Protein AF-A0AA87LTE6-F1 (afdb_monomer_lite)

Radius of gyration: 18.67 Å; chains: 1; bounding box: 40×33×45 Å

pLDDT: mean 89.75, std 13.77, range [50.0, 98.56]

Structure (mmCIF, N/CA/C/O backbone):
data_AF-A0AA87LTE6-F1
#
_entry.id   AF-A0AA87LTE6-F1
#
loop_
_atom_site.group_PDB
_atom_site.id
_atom_site.type_symbol
_atom_site.label_atom_id
_atom_site.label_alt_id
_atom_site.label_comp_id
_atom_site.label_asym_id
_atom_site.label_entity_id
_atom_site.label_seq_id
_atom_site.pdbx_PDB_ins_code
_atom_site.Cartn_x
_atom_site.Cartn_y
_atom_site.Cartn_z
_atom_site.occupancy
_atom_site.B_iso_or_equiv
_atom_site.auth_seq_id
_atom_site.auth_comp_id
_atom_site.auth_asym_id
_atom_site.auth_atom_id
_atom_site.pdbx_PDB_model_num
ATOM 1 N N . MET A 1 1 ? -23.700 26.929 28.389 1.00 50.00 1 MET A N 1
ATOM 2 C CA . MET A 1 1 ? -22.344 26.382 28.135 1.00 50.00 1 MET A CA 1
ATOM 3 C C . MET A 1 1 ? -22.297 24.867 27.866 1.00 50.00 1 MET A C 1
ATOM 5 O O . MET A 1 1 ? -21.230 24.371 27.540 1.00 50.00 1 MET A O 1
ATOM 9 N N . SER A 1 2 ? -23.408 24.119 27.909 1.00 54.97 2 SER A N 1
ATOM 10 C CA . SER A 1 2 ? -23.384 22.636 27.883 1.00 54.97 2 SER A CA 1
ATOM 11 C C . SER A 1 2 ? -23.451 21.976 26.495 1.00 54.97 2 SER A C 1
ATOM 13 O O . SER A 1 2 ? -23.363 20.758 26.383 1.00 54.97 2 SER A O 1
ATOM 15 N N . ILE A 1 3 ? -23.625 22.762 25.430 1.00 57.28 3 ILE A N 1
ATOM 16 C CA . ILE A 1 3 ? -23.736 22.254 24.050 1.00 57.28 3 ILE A CA 1
ATOM 17 C C . ILE A 1 3 ? -22.358 21.936 23.451 1.00 57.28 3 ILE A C 1
ATOM 19 O O . ILE A 1 3 ? -22.224 21.025 22.638 1.00 57.28 3 ILE A O 1
ATOM 23 N N . ASN A 1 4 ? -21.318 22.659 23.879 1.00 60.72 4 ASN A N 1
ATOM 24 C CA . ASN A 1 4 ? -19.977 22.529 23.310 1.00 60.72 4 ASN A CA 1
ATOM 25 C C . ASN A 1 4 ? -19.223 21.299 23.851 1.00 60.72 4 ASN A C 1
ATOM 27 O O . ASN A 1 4 ? -18.446 20.679 23.133 1.00 60.72 4 ASN A O 1
ATOM 31 N N . THR A 1 5 ? -19.499 20.895 25.094 1.00 59.56 5 THR A N 1
ATOM 32 C CA . THR A 1 5 ? -18.848 19.751 25.752 1.00 59.56 5 THR A CA 1
ATOM 33 C C . THR A 1 5 ? -19.282 18.400 25.180 1.00 59.56 5 THR A C 1
ATOM 35 O O . THR A 1 5 ? -18.429 17.544 24.967 1.00 59.56 5 THR A O 1
ATOM 38 N N . LYS A 1 6 ? -20.567 18.216 24.836 1.00 63.69 6 LYS A N 1
ATOM 39 C CA . LYS A 1 6 ? -21.046 16.990 24.158 1.00 63.69 6 LYS A CA 1
ATOM 40 C C . LYS A 1 6 ? -20.471 16.826 22.745 1.00 63.69 6 LYS A C 1
ATOM 42 O O . LYS A 1 6 ? -20.203 15.712 22.313 1.00 63.69 6 LYS A O 1
ATOM 47 N N . LYS A 1 7 ? -20.264 17.927 22.013 1.00 62.25 7 LYS A N 1
ATOM 48 C CA . LYS A 1 7 ? -19.669 17.882 20.667 1.00 62.25 7 LYS A CA 1
ATOM 49 C C . LYS A 1 7 ? -18.187 17.493 20.720 1.00 62.25 7 LYS A C 1
ATOM 51 O O . LYS A 1 7 ? -17.749 16.700 19.892 1.00 62.25 7 LYS A O 1
ATOM 56 N N . LEU A 1 8 ? -17.446 17.994 21.715 1.00 63.72 8 LEU A N 1
ATOM 57 C CA . LEU A 1 8 ? -16.060 17.586 21.969 1.00 63.72 8 LEU A CA 1
ATOM 58 C C . LEU A 1 8 ? -15.942 16.104 22.369 1.00 63.72 8 LEU A C 1
ATOM 60 O O . LEU A 1 8 ? -15.036 15.427 21.892 1.00 63.72 8 LEU A O 1
ATOM 64 N N . SER A 1 9 ? -16.845 15.575 23.206 1.00 63.66 9 SER A N 1
ATOM 65 C CA . SER A 1 9 ? -16.770 14.167 23.633 1.00 63.66 9 SER A CA 1
ATOM 66 C C . SER A 1 9 ? -17.009 13.189 22.475 1.00 63.66 9 SER A C 1
ATOM 68 O O . SER A 1 9 ? -16.245 12.244 22.311 1.00 63.66 9 SER A O 1
ATOM 70 N N . VAL A 1 10 ? -17.991 13.463 21.609 1.00 66.94 10 VAL A N 1
ATOM 71 C CA . VAL A 1 10 ? -18.289 12.631 20.424 1.00 66.94 10 VAL A CA 1
ATOM 72 C C . VAL A 1 10 ? -17.155 12.666 19.390 1.00 66.94 10 VAL A C 1
ATOM 74 O O . VAL A 1 10 ? -16.838 11.648 18.774 1.00 66.94 10 VAL A O 1
ATOM 77 N N . GLN A 1 11 ? -16.509 13.822 19.193 1.00 67.38 11 GLN A N 1
ATOM 78 C CA . GLN A 1 11 ? -15.334 13.921 18.316 1.00 67.38 11 GLN A CA 1
ATOM 79 C C . GLN A 1 11 ? -14.177 13.050 18.819 1.00 67.38 11 GLN A C 1
ATOM 81 O O . GLN A 1 11 ? -13.526 12.381 18.015 1.00 67.38 11 GLN A O 1
ATOM 86 N N . ASN A 1 12 ? -13.971 12.997 20.137 1.00 80.38 12 ASN A N 1
ATOM 87 C CA . ASN A 1 12 ? -12.966 12.128 20.739 1.00 80.38 12 ASN A CA 1
ATOM 88 C C . ASN A 1 12 ? -13.307 10.642 20.553 1.00 80.38 12 ASN A C 1
ATOM 90 O O . ASN A 1 12 ? -12.417 9.870 20.219 1.00 80.38 12 ASN A O 1
ATOM 94 N N . GLU A 1 13 ? -14.572 10.231 20.676 1.00 88.44 13 GLU A N 1
ATOM 95 C CA . GLU A 1 13 ? -14.981 8.832 20.449 1.00 88.44 13 GLU A CA 1
ATOM 96 C C . GLU A 1 13 ? -14.728 8.368 19.008 1.00 88.44 13 GLU A C 1
ATOM 98 O O . GLU A 1 13 ? -14.140 7.307 18.790 1.00 88.44 13 GLU A O 1
ATOM 103 N N . LYS A 1 14 ? -15.107 9.177 18.009 1.00 88.94 14 LYS A N 1
ATOM 104 C CA . LYS A 1 14 ? -14.854 8.850 16.596 1.00 88.94 14 LYS A CA 1
ATOM 105 C C . LYS A 1 14 ? -13.355 8.763 16.297 1.00 88.94 14 LYS A C 1
ATOM 107 O O . LYS A 1 14 ? -12.933 7.901 15.527 1.00 88.94 14 LYS A O 1
ATOM 112 N N . LEU A 1 15 ? -12.551 9.628 16.917 1.00 90.69 15 LEU A N 1
ATOM 113 C CA . LEU A 1 15 ? -11.096 9.576 16.805 1.00 90.69 15 LEU A CA 1
ATOM 114 C C . LEU A 1 15 ? -10.534 8.281 17.407 1.00 90.69 15 LEU A C 1
ATOM 116 O O . LEU A 1 15 ? -9.734 7.621 16.751 1.00 90.69 15 LEU A O 1
ATOM 120 N N . GLN A 1 16 ? -10.994 7.871 18.594 1.00 92.25 16 GLN A N 1
ATOM 121 C CA . GLN A 1 16 ? -10.574 6.605 19.210 1.00 92.25 16 GLN A CA 1
ATOM 122 C C . GLN A 1 16 ? -10.940 5.393 18.342 1.00 92.25 16 GLN A C 1
ATOM 124 O O . GLN A 1 16 ? -10.125 4.492 18.156 1.00 92.25 16 GLN A O 1
ATOM 129 N N . GLN A 1 17 ? -12.131 5.390 17.736 1.00 93.75 17 GLN A N 1
ATOM 130 C CA . GLN A 1 17 ? -12.534 4.336 16.799 1.00 93.75 17 GLN A CA 1
ATOM 131 C C . GLN A 1 17 ? -11.631 4.279 15.558 1.00 93.75 17 GLN A C 1
ATOM 133 O O . GLN A 1 17 ? -11.292 3.190 15.098 1.00 93.75 17 GLN A O 1
ATOM 138 N N . LEU A 1 18 ? -11.236 5.431 15.006 1.00 92.62 18 LEU A N 1
ATOM 139 C CA . LEU A 1 18 ? -10.301 5.490 13.878 1.00 92.62 18 LEU A CA 1
ATOM 140 C C . LEU A 1 18 ? -8.913 4.973 14.267 1.00 92.62 18 LEU A C 1
ATOM 142 O O . LEU A 1 18 ? -8.343 4.180 13.523 1.00 92.62 18 LEU A O 1
ATOM 146 N N . VAL A 1 19 ? -8.397 5.376 15.431 1.00 93.81 19 VAL A N 1
ATOM 147 C CA . VAL A 1 19 ? -7.102 4.902 15.942 1.00 93.81 19 VAL A CA 1
ATOM 148 C C . VAL A 1 19 ? -7.119 3.386 16.126 1.00 93.81 19 VAL A C 1
ATOM 150 O O . VAL A 1 19 ? -6.247 2.711 15.591 1.00 93.81 19 VAL A O 1
ATOM 153 N N . SER A 1 20 ? -8.156 2.831 16.757 1.00 95.31 20 SER A N 1
ATOM 154 C CA . SER A 1 20 ? -8.285 1.378 16.930 1.00 95.31 20 SER A CA 1
ATOM 155 C C . SER A 1 20 ? -8.349 0.623 15.592 1.00 95.31 20 SER A C 1
ATOM 157 O O . SER A 1 20 ? -7.742 -0.435 15.435 1.00 95.31 20 SER A O 1
ATOM 159 N N . LYS A 1 21 ? -9.024 1.179 14.573 1.00 96.00 21 LYS A N 1
ATOM 160 C CA . LYS A 1 21 ? -9.006 0.601 13.217 1.00 96.00 21 LYS A CA 1
ATOM 161 C C . LYS A 1 21 ? -7.607 0.626 12.596 1.00 96.00 21 LYS A C 1
ATOM 163 O O . LYS A 1 21 ? -7.222 -0.350 11.962 1.00 96.00 21 LYS A O 1
ATOM 168 N N . LEU A 1 22 ? -6.848 1.707 12.783 1.00 95.25 22 LEU A N 1
ATOM 169 C CA . LEU A 1 22 ? -5.472 1.811 12.289 1.00 95.25 22 LEU A CA 1
ATOM 170 C C . LEU A 1 22 ? -4.528 0.827 12.988 1.00 95.25 22 LEU A C 1
ATOM 172 O O . LEU A 1 22 ? -3.675 0.244 12.324 1.00 95.25 22 LEU A O 1
ATOM 176 N N . GLU A 1 23 ? -4.697 0.601 14.292 1.00 96.56 23 GLU A N 1
ATOM 177 C CA . GLU A 1 23 ? -3.927 -0.401 15.041 1.00 96.56 23 GLU A CA 1
ATOM 178 C C . GLU A 1 23 ? -4.121 -1.808 14.462 1.00 96.56 23 GLU A C 1
ATOM 180 O O . GLU A 1 23 ? -3.147 -2.538 14.280 1.00 96.56 23 GLU A O 1
ATOM 185 N N . ASN A 1 24 ? -5.349 -2.156 14.069 1.00 97.44 24 ASN A N 1
ATOM 186 C CA . ASN A 1 24 ? -5.637 -3.439 13.422 1.00 97.44 24 ASN A CA 1
ATOM 187 C C . ASN A 1 24 ? -4.997 -3.571 12.028 1.00 97.44 24 ASN A C 1
ATOM 189 O O . ASN A 1 24 ? -4.667 -4.680 11.614 1.00 97.44 24 ASN A O 1
ATOM 193 N N . LEU A 1 25 ? -4.792 -2.459 11.314 1.00 97.19 25 LEU A N 1
ATOM 194 C CA . LEU A 1 25 ? -4.131 -2.426 10.000 1.00 97.19 25 LEU A CA 1
ATOM 195 C C . LEU A 1 25 ? -2.598 -2.346 10.101 1.00 97.19 25 LEU A C 1
ATOM 197 O O . LEU A 1 25 ? -1.887 -2.544 9.114 1.00 97.19 25 LEU A O 1
ATOM 201 N N . TYR A 1 26 ? -2.054 -2.070 11.288 1.00 97.69 26 TYR A N 1
ATOM 202 C CA . TYR A 1 26 ? -0.616 -1.901 11.492 1.00 97.69 26 TYR A CA 1
ATOM 203 C C . TYR A 1 26 ? 0.235 -3.106 11.053 1.00 97.69 26 TYR A C 1
ATOM 205 O O . TYR A 1 26 ? 1.245 -2.889 10.374 1.00 97.69 26 TYR A O 1
ATOM 213 N N . PRO A 1 27 ? -0.142 -4.368 11.348 1.00 98.31 27 PRO A N 1
ATOM 214 C CA . PRO A 1 27 ? 0.623 -5.527 10.892 1.00 98.31 27 PRO A CA 1
ATOM 215 C C . PRO A 1 27 ? 0.749 -5.610 9.363 1.00 98.31 27 PRO A C 1
ATOM 217 O O . PRO A 1 27 ? 1.820 -5.944 8.851 1.00 98.31 27 PRO A O 1
ATOM 220 N N . GLU A 1 28 ? -0.312 -5.258 8.633 1.00 97.94 28 GLU A N 1
ATOM 221 C CA . GLU A 1 28 ? -0.316 -5.228 7.168 1.00 97.94 28 GLU A CA 1
ATOM 222 C C . GLU A 1 28 ? 0.600 -4.119 6.637 1.00 97.94 28 GLU A C 1
ATOM 224 O O . GLU A 1 28 ? 1.457 -4.385 5.795 1.00 97.94 28 GLU A O 1
ATOM 229 N N . MET A 1 29 ? 0.522 -2.906 7.198 1.00 97.88 29 MET A N 1
ATOM 230 C CA . MET A 1 29 ? 1.428 -1.804 6.838 1.00 97.88 29 MET A CA 1
ATOM 231 C C . MET A 1 29 ? 2.903 -2.186 7.034 1.00 97.88 29 MET A C 1
ATOM 233 O O . MET A 1 29 ? 3.752 -1.885 6.190 1.00 97.88 29 MET A O 1
ATOM 237 N N . VAL A 1 30 ? 3.222 -2.890 8.127 1.00 98.31 30 VAL A N 1
ATOM 238 C CA . VAL A 1 30 ? 4.573 -3.414 8.377 1.00 98.31 30 VAL A CA 1
ATOM 239 C C . VAL A 1 30 ? 4.970 -4.455 7.329 1.00 98.31 30 VAL A C 1
ATOM 241 O O . VAL A 1 30 ? 6.112 -4.432 6.865 1.00 98.31 30 VAL A O 1
ATOM 244 N N . SER A 1 31 ? 4.061 -5.353 6.945 1.00 98.38 31 SER A N 1
ATOM 245 C CA . SER A 1 31 ? 4.304 -6.359 5.905 1.00 98.38 31 SER A CA 1
ATOM 246 C C . SER A 1 31 ? 4.583 -5.715 4.544 1.00 98.38 31 SER A C 1
ATOM 248 O O . SER A 1 31 ? 5.623 -6.001 3.948 1.00 98.38 31 SER A O 1
ATOM 250 N N . ILE A 1 32 ? 3.744 -4.763 4.120 1.00 98.31 32 ILE A N 1
ATOM 251 C CA . ILE A 1 32 ? 3.925 -3.984 2.887 1.00 98.31 32 ILE A CA 1
ATOM 252 C C . ILE A 1 32 ? 5.292 -3.296 2.893 1.00 98.31 32 ILE A C 1
ATOM 254 O O . ILE A 1 32 ? 6.073 -3.446 1.953 1.00 98.31 32 ILE A O 1
ATOM 258 N N . ARG A 1 33 ? 5.633 -2.592 3.982 1.00 98.25 33 ARG A N 1
ATOM 259 C CA . ARG A 1 33 ? 6.938 -1.934 4.117 1.00 98.25 33 ARG A CA 1
ATOM 260 C C . ARG A 1 33 ? 8.086 -2.936 3.980 1.00 98.25 33 ARG A C 1
ATOM 262 O O . ARG A 1 33 ? 9.054 -2.647 3.287 1.00 98.25 33 ARG A O 1
ATOM 269 N N . ARG A 1 34 ? 8.017 -4.086 4.658 1.00 98.56 34 ARG A N 1
ATOM 270 C CA . ARG A 1 34 ? 9.071 -5.114 4.600 1.00 98.56 34 ARG A CA 1
ATOM 271 C C . ARG A 1 34 ? 9.238 -5.669 3.190 1.00 98.56 34 ARG A C 1
ATOM 273 O O . ARG A 1 34 ? 10.375 -5.791 2.754 1.00 98.56 34 ARG A O 1
ATOM 280 N N . HIS A 1 35 ? 8.140 -5.941 2.487 1.00 98.31 35 HIS A N 1
ATOM 281 C CA . HIS A 1 35 ? 8.173 -6.397 1.099 1.00 98.31 35 HIS A CA 1
ATOM 282 C C . HIS A 1 35 ? 8.895 -5.383 0.203 1.00 98.31 35 HIS A C 1
ATOM 284 O O . HIS A 1 35 ? 9.900 -5.718 -0.416 1.00 98.31 35 HIS A O 1
ATOM 290 N N . LEU A 1 36 ? 8.461 -4.120 0.222 1.00 97.81 36 LEU A N 1
ATOM 291 C CA . LEU A 1 36 ? 9.070 -3.063 -0.593 1.00 97.81 36 LEU A CA 1
ATOM 292 C C . LEU A 1 36 ? 10.551 -2.827 -0.244 1.00 97.81 36 LEU A C 1
ATOM 294 O O . LEU A 1 36 ? 11.368 -2.593 -1.126 1.00 97.81 36 LEU A O 1
ATOM 298 N N . HIS A 1 37 ? 10.927 -2.934 1.034 1.00 98.06 37 HIS A N 1
ATOM 299 C CA . HIS A 1 37 ? 12.329 -2.838 1.457 1.00 98.06 37 HIS A CA 1
ATOM 300 C C . HIS A 1 37 ? 13.184 -4.052 1.059 1.00 98.06 37 HIS A C 1
ATOM 302 O O . HIS A 1 37 ? 14.401 -3.915 0.953 1.00 98.06 37 HIS A O 1
ATOM 308 N N . GLN A 1 38 ? 12.583 -5.231 0.890 1.00 98.12 38 GLN A N 1
ATOM 309 C CA . GLN A 1 38 ? 13.282 -6.449 0.478 1.00 98.12 38 GLN A CA 1
ATOM 310 C C . GLN A 1 38 ? 13.554 -6.471 -1.033 1.00 98.12 38 GLN A C 1
ATOM 312 O O . GLN A 1 38 ? 14.530 -7.085 -1.462 1.00 98.12 38 GLN A O 1
ATOM 317 N N . TYR A 1 39 ? 12.728 -5.777 -1.820 1.00 97.50 39 TYR A N 1
ATOM 318 C CA . TYR A 1 39 ? 12.807 -5.721 -3.281 1.00 97.50 39 TYR A CA 1
ATOM 319 C C . TYR A 1 39 ? 12.947 -4.274 -3.790 1.00 97.50 39 TYR A C 1
ATOM 321 O O . TYR A 1 39 ? 12.038 -3.764 -4.443 1.00 97.50 39 TYR A O 1
ATOM 329 N N . PRO A 1 40 ? 14.060 -3.576 -3.484 1.00 97.62 40 PRO A N 1
ATOM 330 C CA . PRO A 1 40 ? 14.264 -2.219 -3.971 1.00 97.62 40 PRO A CA 1
ATOM 331 C C . PRO A 1 40 ? 14.507 -2.211 -5.485 1.00 97.62 40 PRO A C 1
ATOM 333 O O . PRO A 1 40 ? 15.317 -2.982 -6.001 1.00 97.62 40 PRO A O 1
ATOM 336 N N . GLU A 1 41 ? 13.858 -1.285 -6.186 1.00 97.94 41 GLU A N 1
ATOM 337 C CA . GLU A 1 41 ? 14.068 -1.036 -7.613 1.00 97.94 41 GLU A CA 1
ATOM 338 C C . GLU A 1 41 ? 14.644 0.366 -7.849 1.00 97.94 41 GLU A C 1
ATOM 340 O O . GLU A 1 41 ? 14.489 1.276 -7.033 1.00 97.94 41 GLU A O 1
ATOM 345 N N . ILE A 1 42 ? 15.354 0.534 -8.965 1.00 96.50 42 ILE A N 1
ATOM 346 C CA . ILE A 1 42 ? 15.994 1.803 -9.327 1.00 96.50 42 ILE A CA 1
ATOM 347 C C . ILE A 1 42 ? 14.959 2.775 -9.888 1.00 96.50 42 ILE A C 1
ATOM 349 O O . ILE A 1 42 ? 14.087 2.379 -10.663 1.00 96.50 42 ILE A O 1
ATOM 353 N N . SER A 1 43 ? 15.130 4.060 -9.566 1.00 93.69 43 SER A N 1
ATOM 354 C CA . SER A 1 43 ? 14.307 5.148 -10.089 1.00 93.69 43 SER A CA 1
ATOM 355 C C . SER A 1 43 ? 14.11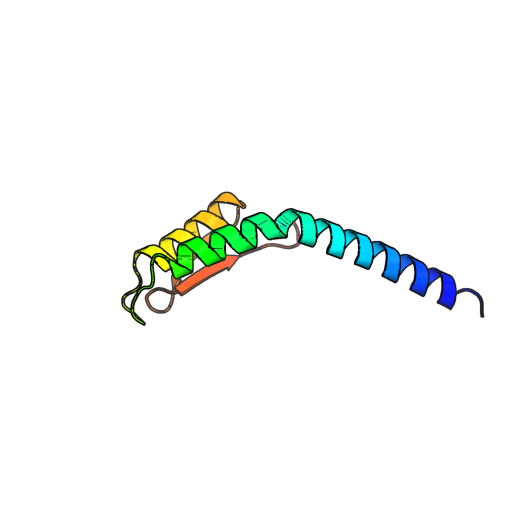3 5.048 -11.604 1.00 93.69 43 SER A C 1
ATOM 357 O O . SER A 1 43 ? 15.084 4.969 -12.361 1.00 93.69 43 SER A O 1
ATOM 359 N N . HIS A 1 44 ? 12.856 5.098 -12.042 1.00 91.94 44 HIS A N 1
ATOM 360 C CA . HIS A 1 44 ? 12.415 4.988 -13.440 1.00 91.94 44 HIS A CA 1
ATOM 361 C C . HIS A 1 44 ? 12.609 3.610 -14.097 1.00 91.94 44 HIS A C 1
ATOM 363 O O . HIS A 1 44 ? 12.323 3.448 -15.291 1.00 91.94 44 HIS A O 1
ATOM 369 N N . GLN A 1 45 ? 13.056 2.604 -13.346 1.00 95.19 45 GLN A N 1
ATOM 370 C CA . GLN A 1 45 ? 13.241 1.226 -13.804 1.00 95.19 45 GLN A CA 1
ATOM 371 C C . GLN A 1 45 ? 12.348 0.218 -13.059 1.00 95.19 45 GLN A C 1
ATOM 373 O O . GLN A 1 45 ? 12.439 -0.977 -13.320 1.00 95.19 45 GLN A O 1
ATOM 378 N N . GLU A 1 46 ? 11.432 0.691 -12.214 1.00 97.06 46 GLU A N 1
ATOM 379 C CA . GLU A 1 46 ? 10.569 -0.101 -11.330 1.00 97.06 46 GLU A CA 1
ATOM 380 C C . GLU A 1 46 ? 9.500 -0.897 -12.091 1.00 97.06 46 GLU A C 1
ATOM 382 O O . GLU A 1 46 ? 8.550 -0.324 -12.633 1.00 97.06 46 GLU A O 1
ATOM 387 N N . VAL A 1 47 ? 9.650 -2.212 -12.212 1.00 96.12 47 VAL A N 1
ATOM 388 C CA . VAL A 1 47 ? 8.660 -3.085 -12.862 1.00 96.12 47 VAL A CA 1
ATOM 389 C C . VAL A 1 47 ? 7.722 -3.665 -11.809 1.00 96.12 47 VAL A C 1
ATOM 391 O O . VAL A 1 47 ? 6.504 -3.560 -11.944 1.00 96.12 47 VAL A O 1
ATOM 394 N N . GLU A 1 48 ? 8.276 -4.222 -10.736 1.00 97.75 48 GLU A N 1
ATOM 395 C CA . GLU A 1 48 ? 7.518 -4.999 -9.756 1.00 97.75 48 GLU A CA 1
ATOM 396 C C . GLU A 1 48 ? 6.833 -4.117 -8.706 1.00 97.75 48 GLU A C 1
ATOM 398 O O . GLU A 1 48 ? 5.700 -4.386 -8.314 1.00 97.75 48 GLU A O 1
ATOM 403 N N . THR A 1 49 ? 7.455 -3.010 -8.302 1.00 97.88 49 THR A N 1
ATOM 404 C CA . THR A 1 49 ? 6.907 -2.055 -7.327 1.00 97.88 49 THR A CA 1
ATOM 405 C C . THR A 1 49 ? 5.563 -1.468 -7.777 1.00 97.88 49 THR A C 1
ATOM 407 O O . THR A 1 49 ? 4.595 -1.551 -7.014 1.00 97.88 49 THR A O 1
ATOM 410 N N . PRO A 1 50 ? 5.421 -0.887 -8.989 1.00 97.81 50 PRO A N 1
ATOM 411 C CA . PRO A 1 50 ? 4.122 -0.388 -9.430 1.00 97.81 50 PRO A CA 1
ATOM 412 C C . PRO A 1 50 ? 3.102 -1.510 -9.653 1.00 97.81 50 PRO A C 1
ATOM 414 O O . PRO A 1 50 ? 1.917 -1.287 -9.408 1.00 97.81 50 PRO A O 1
ATOM 417 N N . ASN A 1 51 ? 3.532 -2.714 -10.051 1.00 97.88 51 ASN A N 1
ATOM 418 C CA . ASN A 1 51 ? 2.639 -3.871 -10.163 1.00 97.88 51 ASN A CA 1
ATOM 419 C C . ASN A 1 51 ? 2.078 -4.266 -8.791 1.00 97.88 51 ASN A C 1
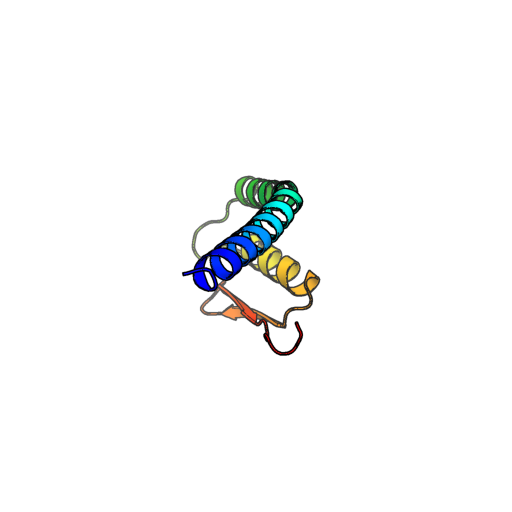ATOM 421 O O . ASN A 1 51 ? 0.865 -4.386 -8.644 1.00 97.88 51 ASN A O 1
ATOM 425 N N . TYR A 1 52 ? 2.934 -4.366 -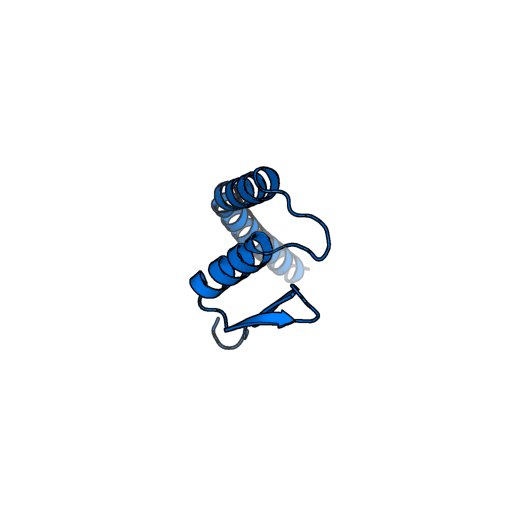7.773 1.00 98.25 52 TYR A N 1
ATOM 426 C CA . TYR A 1 52 ? 2.542 -4.649 -6.394 1.00 98.25 52 TYR A CA 1
ATOM 427 C C . TYR A 1 52 ? 1.516 -3.632 -5.873 1.00 98.25 52 TYR A C 1
ATOM 429 O O . TYR A 1 52 ? 0.469 -4.007 -5.343 1.00 98.25 52 TYR A O 1
ATOM 437 N N . ILE A 1 53 ? 1.779 -2.334 -6.068 1.00 97.88 53 ILE A N 1
ATOM 438 C CA . ILE A 1 53 ? 0.867 -1.258 -5.651 1.00 97.88 53 ILE A CA 1
ATOM 439 C C . ILE A 1 53 ? -0.469 -1.353 -6.400 1.00 97.88 53 ILE A C 1
ATOM 441 O O . ILE A 1 53 ? -1.531 -1.167 -5.803 1.00 97.88 53 ILE A O 1
ATOM 445 N N . ALA A 1 54 ? -0.431 -1.639 -7.703 1.00 98.19 54 ALA A N 1
ATOM 446 C CA . ALA A 1 54 ? -1.634 -1.746 -8.511 1.00 98.19 54 ALA A CA 1
ATOM 447 C C . ALA A 1 54 ? -2.511 -2.928 -8.084 1.00 98.19 54 ALA A C 1
ATOM 449 O O . ALA A 1 54 ? -3.718 -2.753 -7.927 1.00 98.19 54 ALA A O 1
ATOM 450 N N . GLU A 1 55 ? -1.913 -4.097 -7.849 1.00 98.19 55 GLU A N 1
ATOM 451 C CA . GLU A 1 55 ? -2.628 -5.280 -7.366 1.00 98.19 55 GLU A CA 1
ATOM 452 C C . GLU A 1 55 ? -3.226 -5.062 -5.977 1.00 98.19 55 GLU A C 1
ATOM 454 O O . GLU A 1 55 ? -4.388 -5.401 -5.759 1.00 98.19 55 GLU A O 1
ATOM 459 N N . TYR A 1 56 ? -2.494 -4.409 -5.068 1.00 97.94 56 TYR A N 1
ATOM 460 C CA . TYR A 1 56 ? -3.014 -4.067 -3.745 1.00 97.94 56 TYR A CA 1
ATOM 461 C C . TYR A 1 56 ? -4.314 -3.251 -3.839 1.00 97.94 56 TYR A C 1
ATOM 463 O O . TYR A 1 56 ? -5.329 -3.614 -3.246 1.00 97.94 56 TYR A O 1
ATOM 471 N N . TYR A 1 57 ? -4.333 -2.181 -4.641 1.00 97.25 57 TYR A N 1
ATOM 472 C CA . TYR A 1 57 ? -5.536 -1.354 -4.785 1.00 97.25 57 TYR A CA 1
ATOM 473 C C . TYR A 1 57 ? -6.648 -2.014 -5.615 1.00 97.25 57 TYR A C 1
ATOM 475 O O . TYR A 1 57 ? -7.824 -1.762 -5.348 1.00 97.25 57 TYR A O 1
ATOM 483 N N . ARG A 1 58 ? -6.314 -2.885 -6.578 1.00 97.44 58 ARG A N 1
ATOM 484 C CA . ARG A 1 58 ? -7.308 -3.707 -7.293 1.00 97.44 58 ARG A CA 1
ATOM 485 C C . ARG A 1 58 ? -8.001 -4.686 -6.352 1.00 97.44 58 ARG A C 1
ATOM 487 O O . ARG A 1 58 ? -9.218 -4.825 -6.427 1.00 97.44 58 ARG A O 1
ATOM 494 N N . ALA A 1 59 ? -7.258 -5.312 -5.439 1.00 96.94 59 ALA A N 1
ATOM 495 C CA . ALA A 1 59 ? -7.813 -6.215 -4.432 1.00 96.94 59 ALA A CA 1
ATOM 496 C C . ALA A 1 59 ? -8.775 -5.499 -3.466 1.00 96.94 59 ALA A C 1
ATOM 498 O O . ALA A 1 59 ? -9.731 -6.104 -2.986 1.00 96.94 59 ALA A O 1
ATOM 499 N N . LEU A 1 60 ? -8.578 -4.195 -3.243 1.00 94.56 60 LEU A N 1
ATOM 500 C CA . LEU A 1 60 ? -9.509 -3.334 -2.503 1.00 94.56 60 LEU A CA 1
ATOM 501 C C . LEU A 1 60 ? -10.738 -2.897 -3.327 1.00 94.56 60 LEU A C 1
ATOM 503 O O . LEU A 1 60 ? -11.570 -2.141 -2.827 1.00 94.56 60 LEU A O 1
ATOM 507 N N . GLY A 1 61 ? -10.866 -3.350 -4.578 1.00 95.25 61 GLY A N 1
ATOM 508 C CA . GLY A 1 61 ? -11.996 -3.048 -5.458 1.00 95.25 61 GLY A CA 1
ATOM 509 C C . GLY A 1 61 ? -11.933 -1.674 -6.128 1.00 95.25 61 GLY A C 1
ATOM 510 O O . GLY A 1 61 ? -12.955 -1.192 -6.614 1.00 95.25 61 GLY A O 1
ATOM 511 N N . LEU A 1 62 ? -10.766 -1.022 -6.152 1.00 96.00 62 LEU A N 1
ATOM 512 C CA . LEU A 1 62 ? -10.620 0.299 -6.765 1.00 96.00 62 LEU A CA 1
ATOM 513 C C . LEU A 1 62 ? -10.366 0.219 -8.273 1.00 96.00 62 LEU A C 1
ATOM 515 O O . LEU A 1 62 ? -9.743 -0.714 -8.784 1.00 96.00 62 LEU A O 1
ATOM 519 N N . GLU A 1 63 ? -10.781 1.266 -8.986 1.00 95.94 63 GLU A N 1
ATOM 520 C CA . GLU A 1 63 ? -10.365 1.489 -10.369 1.00 95.94 63 GLU A CA 1
ATOM 521 C C . GLU A 1 63 ? -8.895 1.936 -10.374 1.00 95.94 63 GLU A C 1
ATOM 523 O O . GLU A 1 63 ? -8.560 3.014 -9.874 1.00 95.94 63 GLU A O 1
ATOM 528 N N . VAL A 1 64 ? -8.012 1.104 -10.934 1.00 97.94 64 VAL A N 1
ATOM 529 C CA . VAL A 1 64 ? -6.562 1.342 -10.945 1.00 97.94 64 VAL A CA 1
ATOM 530 C C . VAL A 1 64 ? -6.035 1.479 -12.367 1.00 97.94 64 VAL A C 1
ATOM 532 O O . VAL A 1 64 ? -6.188 0.581 -13.196 1.00 97.94 64 VAL A O 1
ATOM 535 N N . ARG A 1 65 ? -5.323 2.578 -12.621 1.00 97.94 65 ARG A N 1
ATOM 536 C CA . ARG A 1 65 ? -4.592 2.846 -13.863 1.00 97.94 65 ARG A CA 1
ATOM 537 C C . ARG A 1 65 ? -3.089 2.811 -13.607 1.00 97.94 65 ARG A C 1
ATOM 539 O O . ARG A 1 65 ? -2.589 3.543 -12.758 1.00 97.94 65 ARG A O 1
ATOM 546 N N . THR A 1 66 ? -2.373 1.990 -14.367 1.00 97.75 66 THR A N 1
ATOM 547 C CA . THR A 1 66 ? -0.904 1.916 -14.368 1.00 97.75 66 THR A CA 1
ATOM 548 C C . THR A 1 66 ? -0.330 2.650 -15.583 1.00 97.75 66 THR A C 1
ATOM 550 O O . THR A 1 66 ? -1.075 3.082 -16.466 1.00 97.75 66 THR A O 1
ATOM 553 N N . GLY A 1 67 ? 0.991 2.827 -15.631 1.00 95.69 67 GLY A N 1
ATOM 554 C CA . GLY A 1 67 ? 1.658 3.460 -16.774 1.00 95.69 67 GLY A CA 1
ATOM 555 C C . GLY A 1 67 ? 1.531 4.988 -16.814 1.00 95.69 67 GLY A C 1
ATOM 556 O O . GLY A 1 67 ? 1.799 5.617 -17.838 1.00 95.69 67 GLY A O 1
ATOM 557 N N . VAL A 1 68 ? 1.085 5.615 -15.723 1.00 96.25 68 VAL A N 1
ATOM 558 C CA . VAL A 1 68 ? 0.860 7.064 -15.674 1.00 96.25 68 VAL A CA 1
ATOM 559 C C . VAL A 1 68 ? 2.204 7.768 -15.517 1.00 96.25 68 VAL A C 1
ATOM 561 O O . VAL A 1 68 ? 2.901 7.562 -14.527 1.00 96.25 68 VAL A O 1
ATOM 564 N N . GLY A 1 69 ? 2.593 8.583 -16.502 1.00 93.56 69 GLY A N 1
ATOM 565 C CA . GLY A 1 69 ? 3.889 9.275 -16.481 1.00 93.56 69 GLY A CA 1
ATOM 566 C C . GLY A 1 69 ? 5.094 8.324 -16.483 1.00 93.56 69 GLY A C 1
ATOM 567 O O . GLY A 1 69 ? 6.124 8.643 -15.899 1.00 93.56 69 GLY A O 1
ATOM 568 N N . GLY A 1 70 ? 4.959 7.141 -17.092 1.00 93.44 70 GLY A N 1
ATOM 569 C CA . GLY A 1 70 ? 5.985 6.098 -17.103 1.00 93.44 70 GLY A CA 1
ATOM 570 C C . GLY A 1 70 ? 5.560 4.906 -16.258 1.00 93.44 70 GLY A C 1
ATOM 571 O O . GLY A 1 70 ? 4.861 4.031 -16.751 1.00 93.44 70 GLY A O 1
ATOM 572 N N . ARG A 1 71 ? 5.966 4.870 -14.987 1.00 95.06 71 ARG A N 1
ATOM 573 C CA . ARG A 1 71 ? 5.712 3.745 -14.063 1.00 95.06 71 ARG A CA 1
ATOM 574 C C . ARG A 1 71 ? 4.756 4.105 -12.919 1.00 95.06 71 ARG A C 1
ATOM 576 O O . ARG A 1 71 ? 4.599 3.339 -11.979 1.00 95.06 71 ARG A O 1
ATOM 583 N N . GLY A 1 72 ? 4.101 5.265 -12.986 1.00 96.06 72 GLY A N 1
ATOM 584 C CA . GLY A 1 72 ? 3.155 5.704 -11.964 1.00 96.06 72 GLY A CA 1
ATOM 585 C C . GLY A 1 72 ? 1.854 4.897 -11.953 1.00 96.06 72 GLY A C 1
ATOM 586 O O . GLY A 1 72 ? 1.406 4.372 -12.979 1.00 96.06 72 GLY A O 1
ATOM 587 N N . VAL A 1 73 ? 1.231 4.846 -10.774 1.00 98.06 73 VAL A N 1
ATOM 588 C CA . VAL A 1 73 ? -0.051 4.179 -10.517 1.00 98.06 73 VAL A CA 1
ATOM 589 C C . VAL A 1 73 ? -1.033 5.195 -9.942 1.00 98.06 73 VAL A C 1
ATOM 591 O O . VAL A 1 73 ? -0.696 5.940 -9.025 1.00 98.06 73 VAL A O 1
ATOM 594 N N . VAL A 1 74 ? -2.255 5.219 -10.470 1.00 98.00 74 VAL A N 1
ATOM 595 C CA . VAL A 1 74 ? -3.364 6.034 -9.964 1.00 98.00 74 VAL A CA 1
ATOM 596 C C . VAL A 1 74 ? -4.517 5.107 -9.602 1.00 98.00 74 VAL A C 1
ATOM 598 O O . VAL A 1 74 ? -5.028 4.400 -10.469 1.00 98.00 74 VAL A O 1
ATOM 601 N N . ALA A 1 75 ? -4.937 5.131 -8.338 1.00 97.38 75 ALA A N 1
ATOM 602 C CA . ALA A 1 75 ? -6.131 4.444 -7.854 1.00 97.38 75 ALA A CA 1
ATOM 603 C C . ALA A 1 75 ? -7.229 5.472 -7.556 1.00 97.38 75 ALA A C 1
ATOM 605 O O . ALA A 1 75 ? -6.981 6.471 -6.877 1.00 97.38 75 ALA A O 1
ATOM 606 N N . LYS A 1 76 ? -8.436 5.246 -8.075 1.00 95.31 76 LYS A N 1
ATOM 607 C CA . LYS A 1 76 ? -9.581 6.139 -7.890 1.00 95.31 76 LYS A CA 1
ATOM 608 C C . LYS A 1 76 ? -10.557 5.543 -6.881 1.00 95.31 76 LYS A C 1
ATOM 610 O O . LYS A 1 76 ? -11.067 4.443 -7.074 1.00 95.31 76 LYS A O 1
ATOM 615 N N . PHE A 1 77 ? -10.841 6.307 -5.832 1.00 93.06 77 PHE A N 1
ATOM 616 C CA . PHE A 1 77 ? -11.877 6.010 -4.848 1.00 93.06 77 PHE A CA 1
ATOM 617 C C . PHE A 1 77 ? -13.032 7.003 -5.006 1.00 93.06 77 PHE A C 1
ATOM 619 O O . PHE A 1 77 ? -12.814 8.215 -4.986 1.00 93.06 77 PHE A O 1
ATOM 626 N N . ASN A 1 78 ? -14.253 6.491 -5.162 1.00 87.88 78 ASN A N 1
ATOM 627 C CA . ASN A 1 78 ? -15.463 7.305 -5.228 1.00 87.88 78 ASN A CA 1
ATOM 628 C C . ASN A 1 78 ? -16.149 7.273 -3.861 1.00 87.88 78 ASN A C 1
ATOM 630 O O . ASN A 1 78 ? -1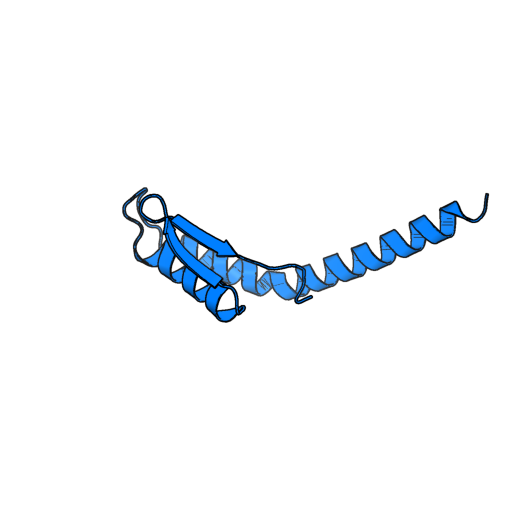6.620 6.220 -3.434 1.00 87.88 78 ASN A O 1
ATOM 634 N N . ALA A 1 79 ? -16.234 8.429 -3.201 1.00 80.81 79 ALA A N 1
ATOM 635 C CA . ALA A 1 79 ? -16.834 8.552 -1.871 1.00 80.81 79 ALA A CA 1
ATOM 636 C C . ALA A 1 79 ? -18.332 8.195 -1.833 1.00 80.81 79 ALA A C 1
ATOM 638 O O . ALA A 1 79 ? -18.851 7.896 -0.764 1.00 80.81 79 ALA A O 1
ATOM 639 N N . AS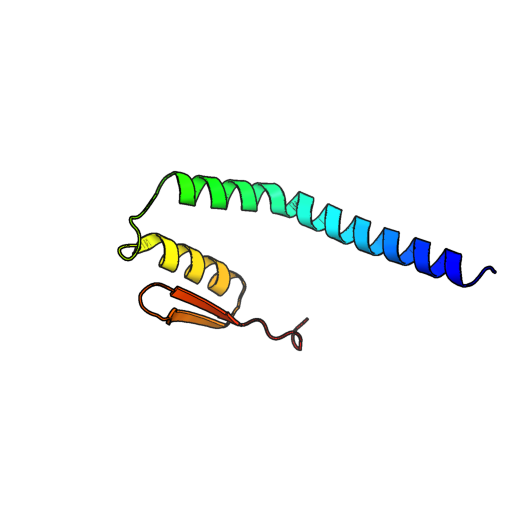P A 1 80 ? -19.003 8.174 -2.987 1.00 74.75 80 ASP A N 1
ATOM 640 C CA . ASP A 1 80 ? -20.432 7.857 -3.106 1.00 74.75 80 ASP A CA 1
ATOM 641 C C . ASP A 1 80 ? -20.762 6.374 -2.833 1.00 74.75 80 ASP A C 1
ATOM 643 O O . ASP A 1 80 ? -21.932 6.013 -2.752 1.00 74.75 80 ASP A O 1
ATOM 647 N N . HIS A 1 81 ? -19.746 5.509 -2.701 1.00 53.97 81 HIS A N 1
ATOM 648 C CA . HIS A 1 81 ? -19.893 4.066 -2.457 1.00 53.97 81 HIS A CA 1
ATOM 649 C C . HIS A 1 81 ? -19.570 3.656 -1.001 1.00 53.97 81 HIS A C 1
ATOM 651 O O . HIS A 1 81 ? -19.316 2.476 -0.754 1.00 53.97 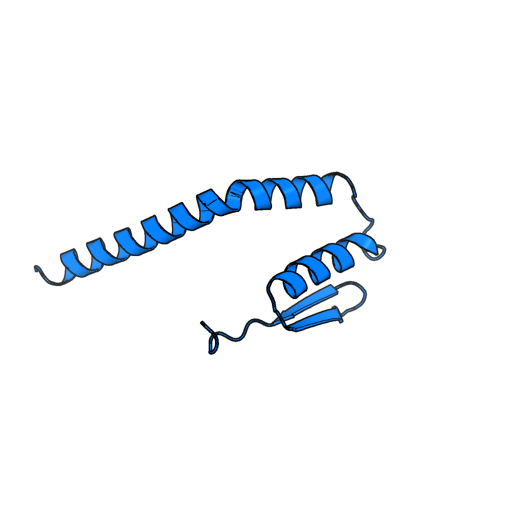81 HIS A O 1
ATOM 657 N N . ALA A 1 82 ? -19.525 4.610 -0.060 1.00 53.31 82 ALA A N 1
ATOM 658 C CA . ALA A 1 82 ? -19.146 4.398 1.344 1.00 53.31 82 ALA A CA 1
ATOM 659 C C . ALA A 1 82 ? -20.336 4.390 2.317 1.00 53.31 82 ALA A C 1
ATOM 661 O O . ALA A 1 82 ? -21.262 5.212 2.137 1.00 53.31 82 ALA A O 1
#

Foldseek 3Di:
DPPVVVVVVVVVVVVVVVVVVVVVCVVVVVVLVVVCVVDDDDPLGDDVVLVVVQVVLVVVVWDKDACVVRGDIDTDDDPVVD

Secondary structure (DSSP, 8-state):
--HHHHHHHHHHHHHHHHHHHHHHHHHHHHHHHHHHHHS---TT--SHHHHHHHHHHHHTT-EEEEEETTTEEEEE--GGG-

Organism: NCBI:txid1185653

Sequence (82 aa):
MSINTKKLSVQNEKLQQLVSKLENLYPEMVSIRRHLHQYPEISHQEVETPNYIAEYYRALGLEVRTGVGGRGVVAKFNADHA